Protein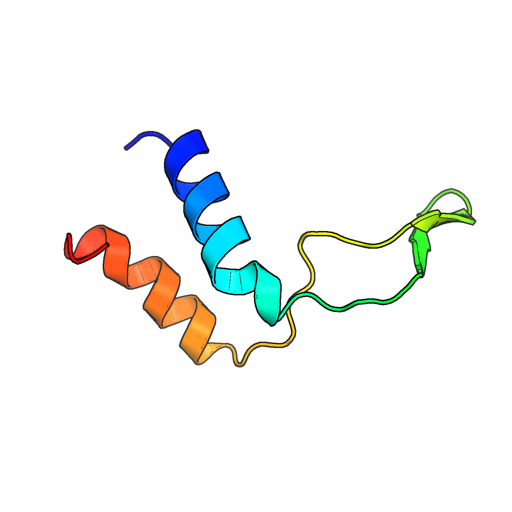 AF-A0A927C2W2-F1 (afdb_monomer)

Sequence (56 aa):
MNWVKLEKLLHRFFESARLDIQIKDRFGKPVVPREWFFVPMFVVDQVVEKPREGSL

Organism: NCBI:txid2760804

Structure (mmCIF, N/CA/C/O backbone):
data_AF-A0A927C2W2-F1
#
_entry.id   AF-A0A927C2W2-F1
#
loop_
_atom_site.group_PDB
_atom_site.id
_atom_site.type_symbol
_atom_site.label_atom_id
_atom_site.label_alt_id
_atom_site.label_comp_id
_atom_site.label_asym_id
_atom_site.label_entity_id
_atom_site.label_seq_id
_atom_site.pdbx_PDB_ins_code
_atom_site.Cartn_x
_atom_site.Cartn_y
_atom_site.Cartn_z
_atom_site.occupancy
_atom_site.B_iso_or_equiv
_atom_site.auth_seq_id
_atom_site.auth_comp_id
_atom_site.auth_asym_id
_atom_site.auth_atom_id
_atom_site.pdbx_PDB_model_num
ATOM 1 N N . MET A 1 1 ? 20.769 9.035 -7.344 1.00 56.75 1 MET A N 1
ATOM 2 C CA . MET A 1 1 ? 19.369 8.627 -7.088 1.00 56.75 1 MET A CA 1
ATOM 3 C C . MET A 1 1 ? 18.941 9.214 -5.749 1.00 56.75 1 MET A C 1
ATOM 5 O O . MET A 1 1 ? 19.674 9.031 -4.787 1.00 56.75 1 MET A O 1
ATOM 9 N N . ASN A 1 2 ? 17.837 9.961 -5.670 1.00 79.19 2 ASN A N 1
ATOM 10 C CA . ASN A 1 2 ? 17.340 10.469 -4.385 1.00 79.19 2 ASN A CA 1
ATOM 11 C C . ASN A 1 2 ? 16.193 9.569 -3.907 1.00 79.19 2 ASN A C 1
ATOM 13 O O . ASN A 1 2 ? 15.097 9.633 -4.462 1.00 79.19 2 ASN A O 1
ATOM 17 N N . TRP A 1 3 ? 16.462 8.730 -2.907 1.00 78.50 3 TRP A N 1
ATOM 18 C CA . TRP A 1 3 ? 15.529 7.722 -2.388 1.00 78.50 3 TRP A CA 1
ATOM 19 C C . TRP A 1 3 ? 14.187 8.312 -1.949 1.00 78.50 3 TRP A C 1
ATOM 21 O O . TRP A 1 3 ? 13.140 7.764 -2.275 1.00 78.50 3 TRP A O 1
ATOM 31 N N . VAL A 1 4 ? 14.210 9.505 -1.350 1.00 85.88 4 VAL A N 1
ATOM 32 C CA . VAL A 1 4 ? 13.003 10.221 -0.908 1.00 85.88 4 VAL A CA 1
ATOM 33 C C . VAL A 1 4 ? 12.071 10.568 -2.077 1.00 85.88 4 VAL A C 1
ATOM 35 O O . VAL A 1 4 ? 10.852 10.599 -1.922 1.00 85.88 4 VAL A O 1
ATOM 38 N N . LYS A 1 5 ? 12.620 10.854 -3.266 1.00 83.69 5 LYS A N 1
ATOM 39 C CA . LYS A 1 5 ? 11.803 11.159 -4.453 1.00 83.69 5 LYS A CA 1
ATOM 40 C C . LYS A 1 5 ? 11.169 9.897 -5.037 1.00 83.69 5 LYS A C 1
ATOM 42 O O . LYS A 1 5 ? 10.010 9.951 -5.436 1.00 83.69 5 LYS A O 1
ATOM 47 N N . LEU A 1 6 ? 11.909 8.786 -5.059 1.00 83.06 6 LEU A N 1
ATOM 48 C CA . LEU A 1 6 ? 11.404 7.497 -5.532 1.00 83.06 6 LEU A CA 1
ATOM 49 C C . LEU A 1 6 ? 10.276 6.988 -4.631 1.00 83.06 6 LEU A C 1
ATOM 51 O O . LEU A 1 6 ? 9.218 6.629 -5.130 1.00 83.06 6 LEU A O 1
ATOM 55 N N . GLU A 1 7 ? 10.465 7.038 -3.314 1.00 84.00 7 GLU A N 1
ATOM 56 C CA . GLU A 1 7 ? 9.455 6.619 -2.338 1.00 84.00 7 GLU A CA 1
ATOM 57 C C . GLU A 1 7 ? 8.133 7.381 -2.531 1.00 84.00 7 GLU A C 1
ATOM 59 O O . GLU A 1 7 ? 7.069 6.778 -2.661 1.00 84.00 7 GLU A O 1
ATOM 64 N N . LYS A 1 8 ? 8.196 8.712 -2.681 1.00 87.00 8 LYS A N 1
ATOM 65 C CA . LYS A 1 8 ? 7.012 9.535 -2.978 1.00 87.00 8 LYS A CA 1
ATOM 66 C C . LYS A 1 8 ? 6.322 9.146 -4.286 1.00 87.00 8 LYS A C 1
ATOM 68 O O . LYS A 1 8 ? 5.093 9.161 -4.347 1.00 87.00 8 LYS A O 1
ATOM 73 N N . LEU A 1 9 ? 7.092 8.824 -5.325 1.00 85.94 9 LEU A N 1
ATOM 74 C CA . LEU A 1 9 ? 6.548 8.397 -6.613 1.00 85.94 9 LEU A CA 1
ATOM 75 C C . LEU A 1 9 ? 5.826 7.051 -6.487 1.00 85.94 9 LEU A C 1
ATOM 77 O O . LEU A 1 9 ? 4.702 6.923 -6.968 1.00 85.94 9 LEU A O 1
ATOM 81 N N . LEU A 1 10 ? 6.433 6.086 -5.792 1.00 84.50 10 LEU A N 1
ATOM 82 C CA . LEU A 1 10 ? 5.842 4.771 -5.544 1.00 84.50 10 LEU A CA 1
ATOM 83 C C . LEU A 1 10 ? 4.554 4.885 -4.724 1.00 84.50 10 LEU A C 1
ATOM 85 O O . LEU A 1 10 ? 3.540 4.303 -5.106 1.00 84.50 10 LEU A O 1
ATOM 89 N N . HIS A 1 11 ? 4.549 5.696 -3.662 1.00 84.94 11 HIS A N 1
ATOM 90 C CA . HIS A 1 11 ? 3.336 5.952 -2.882 1.00 84.94 11 HIS A CA 1
ATOM 91 C C . HIS A 1 11 ? 2.204 6.524 -3.732 1.00 84.94 11 HIS A C 1
ATOM 93 O O . HIS A 1 11 ? 1.066 6.087 -3.590 1.00 84.94 11 HIS A O 1
ATOM 99 N N . ARG A 1 12 ? 2.507 7.474 -4.626 1.00 86.62 12 ARG A N 1
ATOM 100 C CA . ARG A 1 12 ? 1.505 8.053 -5.528 1.00 86.62 12 ARG A CA 1
ATOM 101 C C . ARG A 1 12 ? 1.011 7.037 -6.557 1.00 86.62 12 ARG A C 1
ATOM 103 O O . ARG A 1 12 ? -0.179 6.998 -6.839 1.00 86.62 12 ARG A O 1
ATOM 110 N N . PHE A 1 13 ? 1.910 6.227 -7.112 1.00 85.62 13 PHE A N 1
ATOM 111 C CA . PHE A 1 13 ? 1.564 5.214 -8.109 1.00 85.62 13 PHE A CA 1
ATOM 112 C C . PHE A 1 13 ? 0.631 4.143 -7.529 1.00 85.62 13 PHE A C 1
ATOM 114 O O . PHE A 1 13 ? -0.371 3.794 -8.146 1.00 85.62 13 PHE A O 1
ATOM 121 N N . PHE A 1 14 ? 0.929 3.656 -6.323 1.00 87.31 14 PHE A N 1
ATOM 122 C CA . PHE A 1 14 ? 0.144 2.609 -5.673 1.00 87.31 14 PHE A CA 1
ATOM 123 C C . PHE A 1 14 ? -1.022 3.131 -4.820 1.00 87.31 14 PHE A C 1
ATOM 125 O O . PHE A 1 14 ? -1.753 2.327 -4.246 1.00 87.31 14 PHE A O 1
ATOM 132 N N . GLU A 1 15 ? -1.247 4.448 -4.752 1.00 86.56 15 GLU A N 1
ATOM 133 C CA . GLU A 1 15 ? -2.292 5.059 -3.918 1.00 86.56 15 GLU A CA 1
ATOM 134 C C . GLU A 1 15 ? -3.677 4.443 -4.168 1.00 86.56 15 GLU A C 1
ATOM 136 O O . GLU A 1 15 ? -4.384 4.108 -3.220 1.00 86.56 15 GLU A O 1
ATOM 141 N N . SER A 1 16 ? -4.040 4.219 -5.435 1.00 84.88 16 SER A N 1
ATOM 142 C CA . SER A 1 16 ? -5.333 3.626 -5.814 1.00 84.88 16 SER A CA 1
ATOM 143 C C . SER A 1 16 ? -5.461 2.137 -5.478 1.00 84.88 16 SER A C 1
ATOM 145 O O . SER A 1 16 ? -6.573 1.624 -5.417 1.00 84.88 16 SER A O 1
ATOM 147 N N . ALA A 1 17 ? -4.343 1.441 -5.261 1.00 86.38 17 ALA A N 1
ATOM 148 C CA . ALA A 1 17 ? -4.311 0.032 -4.873 1.00 86.38 17 ALA A CA 1
ATOM 149 C C . ALA A 1 17 ? -4.138 -0.158 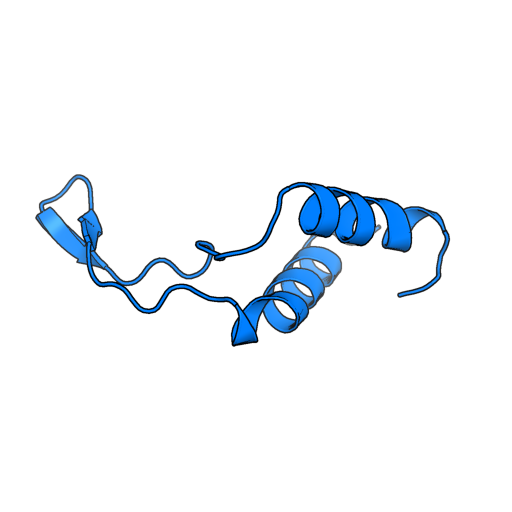-3.357 1.00 86.38 17 ALA A C 1
ATOM 151 O O . ALA A 1 17 ? -3.974 -1.291 -2.893 1.00 86.38 17 ALA A O 1
ATOM 152 N N . ARG A 1 18 ? -4.133 0.937 -2.582 1.00 86.50 18 ARG A N 1
ATOM 153 C CA . ARG A 1 18 ? -3.970 0.900 -1.130 1.00 86.50 18 ARG A CA 1
ATOM 154 C C . ARG A 1 18 ? -5.143 0.175 -0.482 1.00 86.50 18 ARG A C 1
ATOM 156 O O . ARG A 1 18 ? -6.304 0.478 -0.743 1.00 86.50 18 ARG A O 1
ATOM 163 N N . LEU A 1 19 ? -4.822 -0.750 0.409 1.00 84.81 19 LEU A N 1
ATOM 164 C CA . LEU A 1 19 ? -5.803 -1.511 1.157 1.00 84.81 19 LEU A CA 1
ATOM 165 C C . LEU A 1 19 ? -6.385 -0.652 2.290 1.00 84.81 19 LEU A C 1
ATOM 167 O O . LEU A 1 19 ? -5.686 -0.305 3.242 1.00 84.81 19 LEU A O 1
ATOM 171 N N . ASP A 1 20 ? -7.671 -0.317 2.192 1.00 83.88 20 ASP A N 1
ATOM 172 C CA . ASP A 1 20 ? -8.400 0.427 3.224 1.00 83.88 20 ASP A CA 1
ATOM 173 C C . ASP A 1 20 ? -8.933 -0.536 4.294 1.00 83.88 20 ASP A C 1
ATOM 175 O O . ASP A 1 20 ? -10.101 -0.922 4.308 1.00 83.88 20 ASP A O 1
ATOM 179 N N . ILE A 1 21 ? -8.032 -1.003 5.163 1.00 87.19 21 ILE A N 1
ATOM 180 C CA . ILE A 1 21 ? -8.385 -1.837 6.318 1.00 87.19 21 ILE A CA 1
ATOM 181 C C . ILE A 1 21 ? -7.807 -1.257 7.599 1.00 87.19 21 ILE A C 1
ATOM 183 O O . ILE A 1 21 ? -6.708 -0.705 7.624 1.00 87.19 21 ILE A O 1
ATOM 187 N N . GLN A 1 22 ? -8.543 -1.429 8.691 1.00 90.56 22 GLN A N 1
ATOM 188 C CA . GLN A 1 22 ? -8.066 -1.094 10.022 1.00 90.56 22 GLN A CA 1
ATOM 189 C C . GLN A 1 22 ? -7.591 -2.365 10.725 1.00 90.56 22 GLN A C 1
ATOM 191 O O . GLN A 1 22 ? -8.364 -3.303 10.918 1.00 90.56 22 GLN A O 1
ATOM 196 N N . ILE A 1 23 ? -6.322 -2.388 11.124 1.00 90.38 23 ILE A N 1
ATOM 197 C CA . ILE A 1 23 ? -5.722 -3.489 11.887 1.00 90.38 23 ILE A CA 1
ATOM 198 C C . ILE A 1 23 ? -5.262 -2.989 13.252 1.00 90.38 23 ILE A C 1
ATOM 200 O O . ILE A 1 23 ? -5.036 -1.797 13.447 1.00 90.38 23 ILE A O 1
ATOM 204 N N . LYS A 1 24 ? -5.109 -3.896 14.216 1.00 93.69 24 LYS A N 1
ATOM 205 C CA . LYS A 1 24 ? -4.441 -3.568 15.476 1.00 93.69 24 LYS A CA 1
ATOM 206 C C . LYS A 1 24 ? -2.935 -3.674 15.275 1.00 93.69 24 LYS A C 1
ATOM 208 O O . LYS A 1 24 ? -2.442 -4.717 14.856 1.00 93.69 24 LYS A O 1
ATOM 213 N N . ASP A 1 25 ? -2.221 -2.605 15.597 1.00 89.00 25 ASP A N 1
ATOM 214 C CA . ASP A 1 25 ? -0.765 -2.627 15.711 1.00 89.00 25 ASP A CA 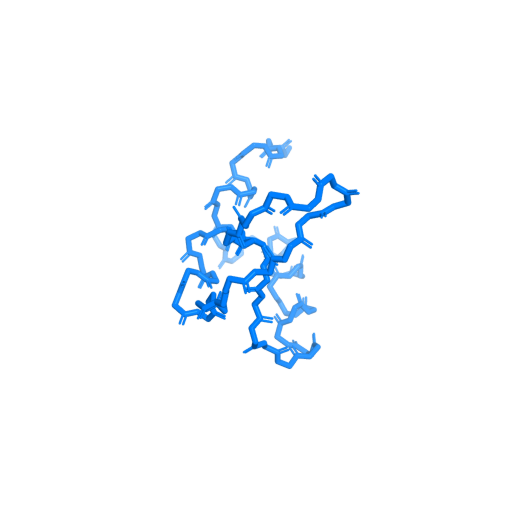1
ATOM 215 C C . ASP A 1 25 ? -0.316 -3.525 16.888 1.00 89.00 25 ASP A C 1
ATOM 217 O O . ASP A 1 25 ? -1.132 -3.945 17.716 1.00 89.00 25 ASP A O 1
ATOM 221 N N . ARG A 1 26 ? 0.993 -3.779 17.017 1.00 91.75 26 ARG A N 1
ATOM 222 C CA . ARG A 1 26 ? 1.601 -4.561 18.113 1.00 91.75 26 ARG A CA 1
ATOM 223 C C . ARG A 1 26 ? 1.272 -4.056 19.525 1.00 91.75 26 ARG A C 1
ATOM 225 O O . ARG A 1 26 ? 1.411 -4.809 20.482 1.00 91.75 26 ARG A O 1
ATOM 232 N N . PHE A 1 27 ? 0.818 -2.809 19.667 1.00 94.12 27 PHE A N 1
ATOM 233 C CA . PHE A 1 27 ? 0.352 -2.237 20.939 1.00 94.12 27 PHE A CA 1
ATOM 234 C C . PHE A 1 27 ? -1.180 -2.209 21.089 1.00 94.12 27 PHE A C 1
ATOM 236 O O . PHE A 1 27 ? -1.703 -1.522 21.965 1.00 94.12 27 PHE A O 1
ATOM 243 N N . GLY A 1 28 ? -1.922 -2.891 20.212 1.00 91.00 28 GLY A N 1
ATOM 244 C CA . GLY A 1 28 ? -3.386 -2.951 20.244 1.00 91.00 28 GLY A CA 1
ATOM 245 C C . GLY A 1 28 ? -4.097 -1.701 19.715 1.00 91.00 28 GLY A C 1
ATOM 246 O O . GLY A 1 28 ? -5.327 -1.649 19.739 1.00 91.00 28 GLY A O 1
ATOM 247 N N . LYS A 1 29 ? -3.353 -0.701 19.225 1.00 92.69 29 LYS A N 1
ATOM 248 C CA . LYS A 1 29 ? -3.915 0.534 18.664 1.00 92.69 29 LYS A CA 1
ATOM 249 C C . LYS A 1 29 ? -4.426 0.290 17.238 1.00 92.69 29 LYS A C 1
ATOM 251 O O . LYS A 1 29 ? -3.686 -0.302 16.452 1.00 92.69 29 LYS A O 1
ATOM 256 N N . PRO A 1 30 ? -5.642 0.738 16.883 1.00 91.62 30 PRO A N 1
ATOM 257 C CA . PRO A 1 30 ? -6.128 0.649 15.513 1.00 91.62 30 PRO A CA 1
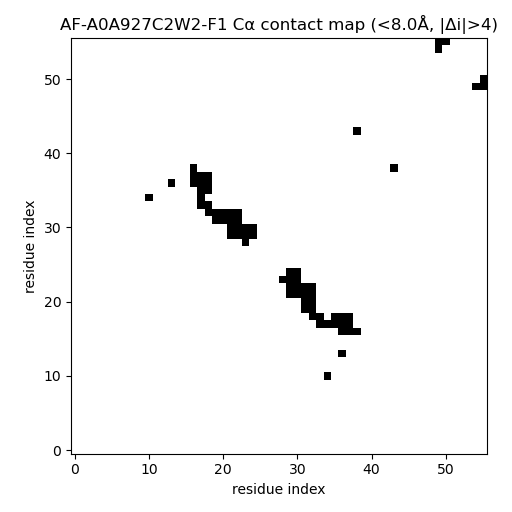ATOM 258 C C . PRO A 1 30 ? -5.300 1.555 14.594 1.00 91.62 30 PRO A C 1
ATOM 260 O O . PRO A 1 30 ? -5.121 2.740 14.879 1.00 91.62 30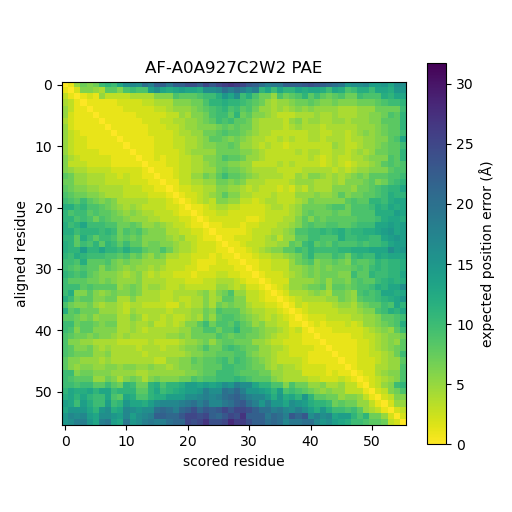 PRO A O 1
ATOM 263 N N . VAL A 1 31 ? -4.801 1.000 13.494 1.00 90.38 31 VAL A N 1
ATOM 264 C CA . VAL A 1 31 ? -4.019 1.703 12.471 1.00 90.38 31 VAL A CA 1
ATOM 265 C C . VAL A 1 31 ? -4.507 1.315 11.077 1.00 90.38 31 VAL A C 1
ATOM 267 O O . VAL A 1 31 ? -4.965 0.195 10.861 1.00 90.38 31 VAL A O 1
ATOM 270 N N . VAL A 1 32 ? -4.393 2.247 10.130 1.00 89.06 32 VAL A N 1
ATOM 271 C CA . VAL A 1 32 ? -4.626 1.999 8.700 1.00 89.06 32 VAL A CA 1
ATOM 272 C C . VAL A 1 32 ? -3.263 2.035 8.002 1.00 89.06 32 VAL A C 1
ATOM 274 O O . VAL A 1 32 ? -2.657 3.112 7.929 1.00 89.06 32 VAL A O 1
ATOM 277 N N . PRO A 1 33 ? -2.723 0.887 7.555 1.00 86.31 33 PRO A N 1
ATOM 278 C CA . PRO A 1 33 ? -1.395 0.831 6.966 1.00 86.31 33 PRO A CA 1
ATOM 279 C C . PRO A 1 33 ? -1.372 1.531 5.603 1.00 86.31 33 PRO A C 1
ATOM 281 O O . PRO A 1 33 ? -2.199 1.277 4.732 1.00 86.31 33 PRO A O 1
ATOM 284 N N . ARG A 1 34 ? -0.397 2.425 5.404 1.00 81.69 34 ARG A N 1
ATOM 285 C CA . ARG A 1 34 ? -0.263 3.206 4.159 1.00 81.69 34 ARG A CA 1
ATOM 286 C C . ARG A 1 34 ? 0.513 2.493 3.053 1.00 81.69 34 ARG A C 1
ATOM 288 O O . ARG A 1 34 ? 0.472 2.935 1.912 1.00 81.69 34 ARG A O 1
ATOM 295 N N . GLU A 1 35 ? 1.210 1.422 3.407 1.00 80.75 35 GLU A N 1
ATOM 296 C CA . GLU A 1 35 ? 2.128 0.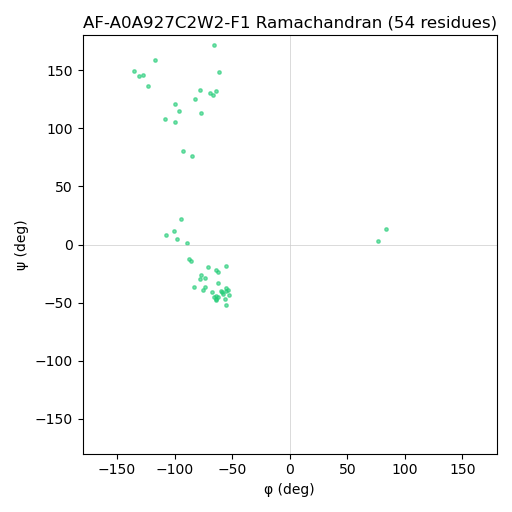673 2.538 1.00 80.75 35 GLU A CA 1
ATOM 297 C C . GLU A 1 35 ? 1.569 -0.692 2.122 1.00 80.75 35 GLU A C 1
ATOM 299 O O . GLU A 1 35 ? 2.280 -1.525 1.570 1.00 80.75 35 GLU A O 1
ATOM 304 N N . TRP A 1 36 ? 0.301 -0.962 2.434 1.00 82.50 36 TRP A N 1
ATOM 305 C CA . TRP A 1 36 ? -0.335 -2.224 2.084 1.00 82.50 36 TRP A CA 1
ATOM 306 C C . TRP A 1 36 ? -1.098 -2.028 0.786 1.00 82.50 36 TRP A C 1
ATOM 308 O O . TRP A 1 36 ? -2.057 -1.260 0.735 1.00 82.50 36 TRP A O 1
ATOM 318 N N . PHE A 1 37 ? -0.655 -2.718 -0.260 1.00 84.62 37 PHE A N 1
ATOM 319 C CA . PHE A 1 37 ? -1.209 -2.603 -1.601 1.00 84.62 37 PHE A CA 1
ATOM 320 C C . PHE A 1 37 ? -1.677 -3.970 -2.085 1.00 84.62 37 PHE A C 1
ATOM 322 O O . PHE A 1 37 ? -0.973 -4.966 -1.919 1.00 84.62 37 PHE A O 1
ATOM 329 N N . PHE A 1 38 ? -2.856 -4.024 -2.698 1.00 84.12 38 PHE A N 1
ATOM 330 C CA . PHE A 1 38 ? -3.372 -5.251 -3.296 1.00 84.12 38 PHE A CA 1
ATOM 331 C C . PHE A 1 38 ? -2.979 -5.314 -4.773 1.00 84.12 38 PHE A C 1
ATOM 333 O O . PHE A 1 38 ? -3.753 -4.954 -5.659 1.00 84.12 38 PHE A O 1
ATOM 340 N N . VAL A 1 39 ? -1.738 -5.727 -5.035 1.00 86.31 39 VAL A N 1
ATOM 341 C CA . VAL A 1 39 ? -1.181 -5.828 -6.389 1.00 86.31 39 VAL A CA 1
ATOM 342 C C . VAL A 1 39 ? -0.517 -7.190 -6.614 1.00 86.31 39 VAL A C 1
ATOM 344 O O . VAL A 1 39 ? 0.081 -7.739 -5.688 1.00 86.31 39 VAL A O 1
ATOM 347 N N . PRO A 1 40 ? -0.588 -7.756 -7.830 1.00 87.81 40 PRO A N 1
ATOM 348 C CA . PRO A 1 40 ? 0.186 -8.944 -8.176 1.00 87.81 40 PRO A CA 1
ATOM 349 C C . PRO A 1 40 ? 1.698 -8.696 -8.086 1.00 87.81 40 PRO A C 1
ATOM 351 O O . PRO A 1 40 ? 2.171 -7.610 -8.418 1.00 87.81 40 PRO A O 1
ATOM 354 N N . MET A 1 41 ? 2.472 -9.727 -7.731 1.00 86.00 41 MET A N 1
ATOM 355 C CA . MET A 1 41 ? 3.935 -9.633 -7.581 1.00 86.00 41 MET A CA 1
ATOM 356 C C . MET A 1 41 ? 4.630 -9.094 -8.844 1.00 86.00 41 MET A C 1
ATOM 358 O O . MET A 1 41 ? 5.470 -8.209 -8.745 1.00 86.00 41 MET A O 1
ATOM 362 N N . PHE A 1 42 ? 4.192 -9.511 -10.038 1.00 88.12 42 PHE A N 1
ATOM 363 C CA . PHE A 1 42 ? 4.763 -9.036 -11.306 1.00 88.12 42 PHE A CA 1
ATOM 364 C C . PHE A 1 42 ? 4.604 -7.520 -11.538 1.00 88.12 42 PHE A C 1
ATOM 366 O O . PHE A 1 42 ? 5.350 -6.934 -12.321 1.00 88.12 42 PHE A O 1
ATOM 373 N N . VAL A 1 43 ? 3.619 -6.871 -10.901 1.00 86.94 43 VAL A N 1
ATOM 374 C CA . VAL A 1 43 ? 3.442 -5.410 -10.973 1.00 86.94 43 VAL A CA 1
ATOM 375 C C . VAL A 1 43 ? 4.517 -4.714 -10.142 1.00 86.94 43 VAL A C 1
ATOM 377 O O . VAL A 1 43 ? 5.023 -3.670 -10.550 1.00 86.94 43 VAL A O 1
ATOM 380 N N . VAL A 1 44 ? 4.894 -5.305 -9.004 1.00 85.12 44 VAL A N 1
ATOM 381 C CA . VAL A 1 44 ? 5.972 -4.797 -8.147 1.00 85.12 44 VAL A CA 1
ATOM 382 C C . VAL A 1 44 ? 7.302 -4.851 -8.896 1.00 85.12 44 VAL A C 1
ATOM 384 O O . VAL A 1 44 ? 7.980 -3.828 -8.962 1.00 85.12 44 VAL A O 1
ATOM 387 N N . ASP A 1 45 ? 7.628 -5.983 -9.531 1.00 84.38 45 ASP A N 1
ATOM 388 C CA . ASP A 1 45 ? 8.844 -6.127 -10.348 1.00 84.38 45 ASP A CA 1
ATOM 389 C C . ASP A 1 45 ? 8.931 -5.054 -11.441 1.00 84.38 45 ASP A C 1
ATOM 391 O O . ASP A 1 45 ? 9.893 -4.289 -11.490 1.00 84.38 45 ASP A O 1
ATOM 395 N N . GLN A 1 46 ? 7.878 -4.884 -12.248 1.00 84.19 46 GLN A N 1
ATOM 396 C CA . GLN A 1 46 ? 7.876 -3.883 -13.323 1.00 84.19 46 GLN A CA 1
ATOM 397 C C . GLN A 1 46 ? 8.106 -2.453 -12.821 1.00 84.19 46 GLN A C 1
ATOM 399 O O . GLN A 1 46 ? 8.808 -1.669 -13.460 1.00 84.19 46 GLN A O 1
ATOM 404 N N . VAL A 1 47 ? 7.496 -2.081 -11.697 1.00 83.00 47 VAL A N 1
ATOM 405 C CA . VAL A 1 47 ? 7.618 -0.725 -11.145 1.00 83.00 47 VAL A CA 1
ATOM 406 C C . VAL A 1 47 ? 8.995 -0.497 -10.514 1.00 83.00 47 VAL A C 1
ATOM 408 O O . VAL A 1 47 ? 9.486 0.630 -10.526 1.00 83.00 47 VAL A O 1
ATOM 411 N N . VAL A 1 48 ? 9.644 -1.543 -10.000 1.00 79.75 48 VAL A N 1
ATOM 412 C CA . VAL A 1 48 ? 11.012 -1.474 -9.460 1.00 79.75 48 VAL A CA 1
ATOM 413 C C . VAL A 1 48 ? 12.067 -1.453 -10.574 1.00 79.75 48 VAL A C 1
ATOM 415 O O . VAL A 1 48 ? 13.124 -0.836 -10.403 1.00 79.75 48 VAL A O 1
ATOM 418 N N . GLU A 1 49 ? 11.790 -2.072 -11.723 1.00 80.06 49 GLU A N 1
ATOM 419 C CA . GLU A 1 49 ? 12.712 -2.116 -12.864 1.00 80.06 49 GLU A CA 1
ATOM 420 C C . GLU A 1 49 ? 12.647 -0.868 -13.760 1.00 80.06 49 GLU A C 1
ATOM 422 O O . GLU A 1 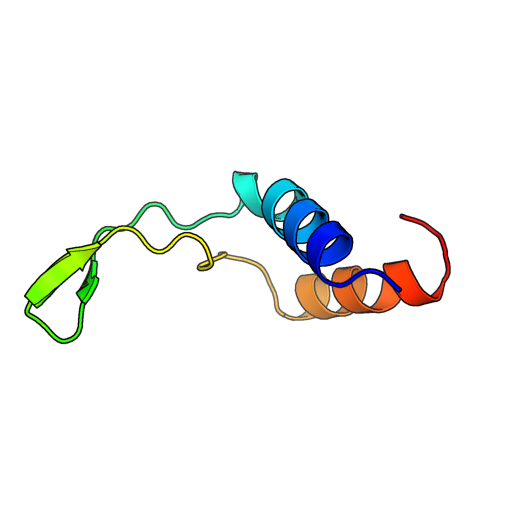49 ? 13.691 -0.368 -14.182 1.00 80.06 49 GLU A O 1
ATOM 427 N N . LYS A 1 50 ? 11.464 -0.275 -13.975 1.00 71.50 50 LYS A N 1
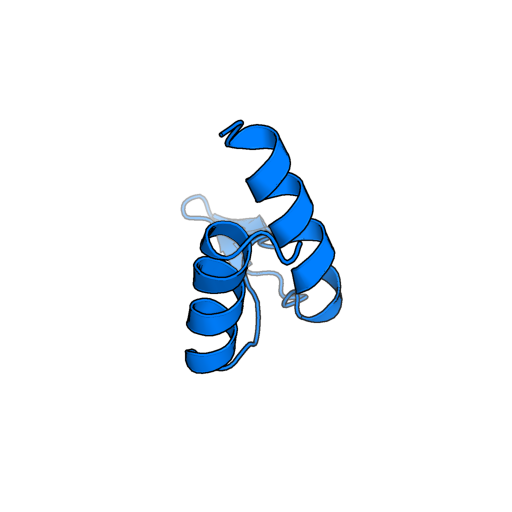ATOM 428 C CA . LYS A 1 50 ? 11.283 0.931 -14.819 1.00 71.50 50 LYS A CA 1
ATOM 429 C C . LYS A 1 50 ? 12.162 2.150 -14.471 1.00 71.50 50 LYS A C 1
ATOM 431 O O . LYS A 1 50 ? 12.653 2.796 -15.397 1.00 71.50 50 LYS A O 1
ATOM 436 N N . PRO A 1 51 ? 12.431 2.484 -13.192 1.00 66.69 51 PRO A N 1
ATOM 437 C CA . PRO A 1 51 ? 13.335 3.575 -12.834 1.00 66.69 51 PRO A CA 1
ATOM 438 C C . PRO A 1 51 ? 14.783 3.337 -13.280 1.00 66.69 51 PRO A C 1
ATOM 440 O O . PRO A 1 51 ? 15.542 4.297 -13.387 1.00 66.69 51 PRO A O 1
ATOM 443 N N . ARG A 1 52 ? 15.187 2.078 -13.517 1.00 63.12 52 ARG A N 1
ATOM 444 C CA . ARG A 1 52 ? 16.527 1.736 -14.026 1.00 63.12 52 ARG A CA 1
ATOM 445 C C . ARG A 1 52 ? 16.653 1.996 -15.526 1.00 63.12 52 ARG A C 1
ATOM 447 O O . ARG A 1 52 ? 17.752 2.268 -15.992 1.00 63.12 52 ARG A O 1
ATOM 454 N N . GLU A 1 53 ? 15.537 1.950 -16.249 1.00 61.94 53 GLU A N 1
ATOM 455 C CA . GLU A 1 53 ? 15.468 2.189 -17.695 1.00 61.94 53 GLU A CA 1
ATOM 456 C C . GLU A 1 53 ? 15.293 3.681 -18.046 1.00 61.94 53 GLU A C 1
ATOM 458 O O . GLU A 1 53 ? 15.496 4.082 -19.186 1.00 61.94 53 GLU A O 1
ATOM 463 N N . GLY A 1 54 ? 14.972 4.530 -17.060 1.00 59.22 54 GLY A N 1
ATOM 464 C CA . GLY A 1 54 ? 14.778 5.973 -17.257 1.00 59.22 54 GLY A CA 1
ATOM 465 C C . GLY A 1 54 ? 13.382 6.369 -17.756 1.00 59.22 54 GLY A C 1
ATOM 466 O O . GLY A 1 54 ? 13.188 7.509 -18.167 1.00 59.22 54 GLY A O 1
ATOM 467 N N . SER A 1 55 ? 12.410 5.454 -17.701 1.00 56.22 55 SER A N 1
ATOM 468 C CA . SER A 1 55 ? 11.054 5.628 -18.250 1.00 56.22 55 SER A CA 1
ATOM 469 C C . SER A 1 55 ? 10.006 6.132 -17.233 1.00 56.22 55 SER A C 1
ATOM 471 O O . SER A 1 55 ? 8.811 5.902 -17.433 1.00 56.22 55 SER A O 1
ATOM 473 N N . LEU A 1 56 ? 10.420 6.775 -16.129 1.00 55.53 56 LEU A N 1
ATOM 474 C CA . LEU A 1 56 ? 9.540 7.287 -15.057 1.00 55.53 56 LEU A CA 1
ATOM 475 C C . LEU A 1 56 ? 9.828 8.748 -14.696 1.00 55.53 56 LEU A C 1
ATOM 477 O O . LEU A 1 56 ? 11.020 9.084 -14.512 1.00 55.53 56 LEU A O 1
#

Foldseek 3Di:
DDVVVLVVVVLVVQVVQQDQDWDQDPVRDTDRDSPDGDDDPVVVVVSVCCVVVVND

Radius of gyration: 13.82 Å; Cα contacts (8 Å, |Δi|>4): 36; chains: 1; bounding box: 28×21×39 Å

Secondary structure (DSSP, 8-state):
--HHHHHHHHHHHH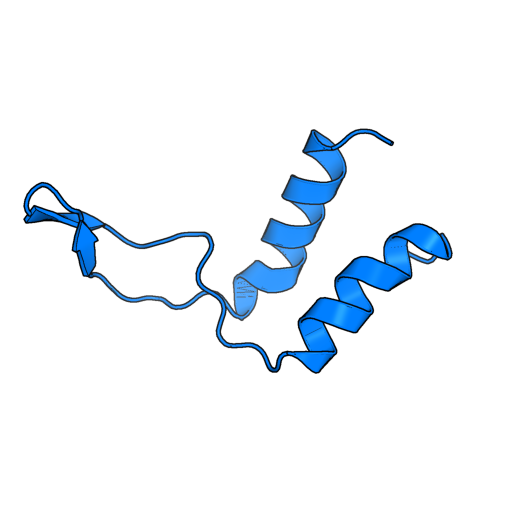GGGB----EE-TTS-EE--SS-B---HHHHHHHHHHHHHT--

pLDDT: mean 82.56, std 9.49, range [55.53, 94.12]

Solvent-accessible surface area (backbone atoms only — not comparable to full-atom values): 3604 Å² total; per-residue (Å²): 136,63,65,72,59,52,52,54,48,52,53,61,70,45,51,88,38,43,47,93,51,78,42,65,45,100,84,68,47,78,42,66,59,87,86,42,60,76,69,62,70,72,57,54,53,53,65,67,50,37,65,77,75,67,80,113

Nearest PDB structures (foldseek):
  8hjv-assembly1_L  TM=3.938E-01  e=3.194E+00  Roseiflexus castenholzii DSM 13941

Mean predicted aligned error: 6.63 Å